Protein AF-A0A167FES6-F1 (afdb_monomer)

Solvent-accessible surface area (backbone atoms only — not comparable to full-atom values): 7964 Å² total; per-residue (Å²): 136,78,82,57,70,67,28,61,33,69,69,49,31,52,47,25,68,57,46,27,63,54,24,52,61,42,37,76,41,74,94,40,26,86,64,19,48,60,47,26,48,49,24,40,60,53,26,32,65,70,59,21,72,72,46,48,64,65,53,43,53,56,22,55,73,31,59,81,40,80,94,48,21,69,59,19,53,53,42,45,48,49,50,52,51,42,55,68,73,69,52,98,62,59,66,72,61,55,51,53,54,49,53,54,50,48,48,67,69,45,40,96,91,49,80,76,84,79,54,93,89,52,69,62,61,57,58,52,46,53,49,47,53,64,55,62,65,71,77,111

Mean predicted aligned error: 8.25 Å

InterPro domains:
  IPR025614 Cell morphogenesis protein N-terminal [PF14222] (2-140)
  IPR039867 Protein furry/Tao3/Mor2 [PTHR12295] (5-140)

pLDDT: mean 80.27, std 17.09, range [33.75, 98.06]

Radius of gyration: 15.45 Å; Cα contacts (8 Å, |Δi|>4): 101; chains: 1; bounding box: 39×33×42 Å

Organism: Calocera viscosa (strain TUFC12733) (NCBI:txid1330018)

Nearest PDB structures (foldseek):
  5lqw-assembly1_Q  TM=6.171E-01  e=9.948E+00  Saccharomyces cerevisiae
  2qna-assembly1_A  TM=5.130E-01  e=7.713E+00  Homo sapiens

Secondary structure (DSSP, 8-state):
--THHHHTSHHHHHHHHHHHHHHHHHTTSGGGHHHHHHHHHHHHHHS-HHHHHHHHHHHHHHHHHHTT-TTTHHHHHHHHHHHHHHHHHS--S-HHHHHHHHHHHHHHHS-TT------TTS-HHHHHHHHHHHHHTT--

Sequence (140 aa):
KTAGAEVNHPLWSKAMQSIYPRAFAMMAKPRYWQSAFPLTITSVCLAPTEYFLKHWMACFDLCTAKLKDKAVRVFALNGICRLLWTYIYRGNKPVSTTLRALESCIKSIIPPNRPIQLTPEEPLDLFVYILQLTCSRHFD

Structure (mmCIF, N/CA/C/O backbone):
data_AF-A0A167FES6-F1
#
_entry.id   AF-A0A167FES6-F1
#
loop_
_atom_site.group_PDB
_atom_site.id
_atom_site.type_symbol
_atom_site.label_atom_id
_atom_site.label_alt_id
_atom_site.label_comp_id
_atom_site.label_asym_id
_atom_site.label_entity_id
_atom_site.label_seq_id
_atom_site.pdbx_PDB_ins_code
_atom_site.Cartn_x
_atom_site.Cartn_y
_atom_site.Cartn_z
_atom_site.occupancy
_atom_site.B_iso_or_equiv
_atom_site.auth_seq_id
_atom_site.auth_comp_id
_atom_site.auth_asym_id
_atom_site.auth_atom_id
_atom_site.pdbx_PDB_model_num
ATOM 1 N N . LYS A 1 1 ? 21.735 -1.774 -6.594 1.00 33.75 1 LYS A N 1
ATOM 2 C CA . LYS A 1 1 ? 21.162 -2.656 -7.643 1.00 33.75 1 LYS A CA 1
ATOM 3 C C . LYS A 1 1 ? 19.647 -2.486 -7.623 1.00 33.75 1 LYS A C 1
ATOM 5 O O . LYS A 1 1 ? 19.024 -2.847 -6.635 1.00 33.75 1 LYS A O 1
ATOM 10 N N . THR A 1 2 ? 19.072 -1.818 -8.619 1.00 45.94 2 THR A N 1
ATOM 11 C CA . THR A 1 2 ? 17.627 -1.550 -8.710 1.00 45.94 2 THR A CA 1
ATOM 12 C C . THR A 1 2 ? 16.890 -2.825 -9.117 1.00 45.94 2 THR A C 1
ATOM 14 O O . THR A 1 2 ? 17.285 -3.486 -10.074 1.00 45.94 2 THR A O 1
ATOM 17 N N . ALA A 1 3 ? 15.817 -3.171 -8.403 1.00 50.34 3 ALA A N 1
ATOM 18 C CA . ALA A 1 3 ? 14.958 -4.336 -8.649 1.00 50.34 3 ALA A CA 1
ATOM 19 C C . ALA A 1 3 ? 14.098 -4.189 -9.927 1.00 50.34 3 ALA A C 1
ATOM 21 O O . ALA A 1 3 ? 12.891 -4.402 -9.895 1.00 50.34 3 ALA A O 1
ATOM 22 N N . GLY A 1 4 ? 14.688 -3.732 -11.036 1.00 56.09 4 GLY A N 1
ATOM 23 C CA . GLY A 1 4 ? 13.988 -3.453 -12.292 1.00 56.09 4 GLY A CA 1
ATOM 24 C C . GLY A 1 4 ? 13.878 -4.666 -13.216 1.00 56.09 4 GLY A C 1
ATOM 25 O O . GLY A 1 4 ? 12.856 -4.837 -13.867 1.00 56.09 4 GLY A O 1
ATOM 26 N N . ALA A 1 5 ? 14.898 -5.528 -13.275 1.00 60.56 5 ALA A N 1
ATOM 27 C CA . ALA A 1 5 ? 14.931 -6.626 -14.247 1.00 60.56 5 ALA A CA 1
ATOM 28 C C . ALA A 1 5 ? 13.897 -7.727 -13.942 1.00 60.56 5 ALA A C 1
ATOM 30 O O . ALA A 1 5 ? 13.176 -8.167 -14.832 1.00 60.56 5 ALA A O 1
ATOM 31 N N . GLU A 1 6 ? 13.778 -8.129 -12.676 1.00 61.44 6 GLU A N 1
ATOM 32 C CA . GLU A 1 6 ? 12.913 -9.244 -12.263 1.00 61.44 6 GLU A CA 1
ATOM 33 C C . GLU A 1 6 ? 11.423 -8.878 -12.314 1.00 61.44 6 GLU A C 1
ATOM 35 O O . GLU A 1 6 ? 10.605 -9.654 -12.806 1.00 61.44 6 GLU A O 1
ATOM 40 N N . VAL A 1 7 ? 11.062 -7.657 -11.894 1.00 64.12 7 VAL A N 1
ATOM 41 C CA . VAL A 1 7 ? 9.659 -7.201 -11.893 1.00 64.12 7 VAL A CA 1
ATOM 42 C C . VAL A 1 7 ? 9.108 -6.924 -13.293 1.00 64.12 7 VAL A C 1
ATOM 44 O O . VAL A 1 7 ? 7.892 -6.913 -13.486 1.00 64.12 7 VAL A O 1
ATOM 47 N N . ASN A 1 8 ? 9.994 -6.721 -14.270 1.00 74.31 8 ASN A N 1
ATOM 48 C CA . ASN A 1 8 ? 9.639 -6.502 -15.670 1.00 74.31 8 ASN A CA 1
ATOM 49 C C . ASN A 1 8 ? 9.627 -7.801 -16.490 1.00 74.31 8 ASN A C 1
ATOM 51 O O . ASN A 1 8 ? 9.259 -7.770 -17.665 1.00 74.31 8 ASN A O 1
ATOM 55 N N . HIS A 1 9 ? 9.972 -8.948 -15.893 1.00 85.00 9 HIS A N 1
ATOM 56 C CA . HIS A 1 9 ? 9.863 -10.232 -16.575 1.00 85.00 9 HIS A CA 1
ATOM 57 C C . HIS A 1 9 ? 8.393 -10.497 -16.974 1.00 85.00 9 HIS A C 1
ATOM 59 O O . HIS A 1 9 ? 7.509 -10.418 -16.112 1.00 85.00 9 HIS A O 1
ATOM 65 N N . PRO A 1 10 ? 8.081 -10.847 -18.240 1.00 86.06 10 PRO A N 1
ATOM 66 C CA . PRO A 1 10 ? 6.698 -10.935 -18.723 1.00 86.06 10 PRO A CA 1
ATOM 67 C C . PRO A 1 10 ? 5.792 -11.864 -17.902 1.00 86.06 10 PRO A C 1
ATOM 69 O O . PRO A 1 10 ? 4.639 -11.527 -17.626 1.00 86.06 10 PRO A O 1
ATOM 72 N N . LEU A 1 11 ? 6.317 -13.010 -17.450 1.00 89.50 11 LEU A N 1
ATOM 73 C CA . LEU A 1 11 ? 5.565 -13.940 -16.597 1.00 89.50 11 LEU A CA 1
ATOM 74 C C . LEU A 1 11 ? 5.266 -13.351 -15.215 1.00 89.50 11 LEU A C 1
ATOM 76 O O . LEU A 1 11 ? 4.164 -13.532 -14.701 1.00 89.50 11 LEU A O 1
ATOM 80 N N . TRP A 1 12 ? 6.216 -12.615 -14.634 1.00 90.62 12 TRP A N 1
ATOM 81 C CA . TRP A 1 12 ? 6.036 -11.967 -13.338 1.00 90.62 12 TRP A CA 1
ATOM 82 C C . TRP A 1 12 ? 5.007 -10.843 -13.426 1.00 90.62 12 TRP A C 1
ATOM 84 O O . TRP A 1 12 ? 4.073 -10.779 -12.627 1.00 90.62 12 TRP A O 1
ATOM 94 N N . SER A 1 13 ? 5.135 -10.008 -14.458 1.00 90.12 13 SER A N 1
ATOM 95 C CA . SER A 1 13 ? 4.180 -8.950 -14.775 1.00 90.12 13 SER A CA 1
ATOM 96 C C . SER A 1 13 ? 2.762 -9.513 -14.890 1.00 90.12 13 SER A C 1
ATOM 98 O O . SER A 1 13 ? 1.859 -9.079 -14.172 1.00 90.12 13 SER A O 1
ATOM 100 N N . LYS A 1 14 ? 2.579 -10.564 -15.700 1.00 93.19 14 LYS A N 1
ATOM 101 C CA . LYS A 1 14 ? 1.284 -11.236 -15.858 1.00 93.19 14 LYS A CA 1
ATOM 1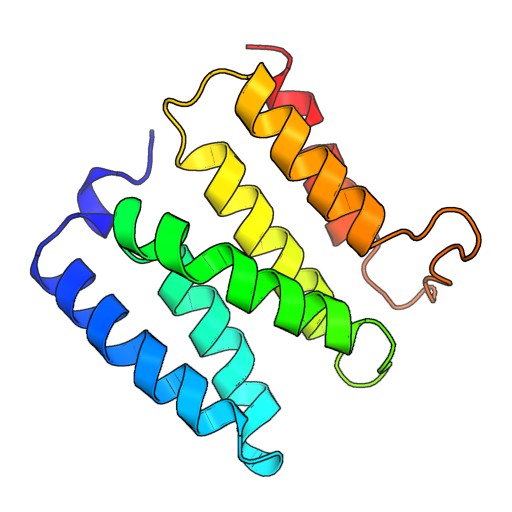02 C C . LYS A 1 14 ? 0.766 -11.814 -14.539 1.00 93.19 14 LYS A C 1
ATOM 104 O O . LYS A 1 14 ? -0.427 -11.693 -14.256 1.00 93.19 14 LYS A O 1
ATOM 109 N N . ALA A 1 15 ? 1.638 -12.416 -13.728 1.00 94.94 15 ALA A N 1
ATOM 110 C CA . ALA A 1 15 ? 1.265 -12.964 -12.429 1.00 94.94 15 ALA A CA 1
ATOM 111 C C . ALA A 1 15 ? 0.740 -11.869 -11.488 1.00 94.94 15 ALA A C 1
ATOM 113 O O . ALA A 1 15 ? -0.379 -11.985 -10.988 1.00 94.94 15 ALA A O 1
ATOM 114 N N . MET A 1 16 ? 1.483 -10.773 -11.304 1.00 95.75 16 MET A N 1
ATOM 115 C CA . MET A 1 16 ? 1.073 -9.679 -10.414 1.00 95.75 16 MET A CA 1
ATOM 116 C C . MET A 1 16 ? -0.219 -9.006 -10.885 1.00 95.75 16 MET A C 1
ATOM 118 O O . MET A 1 16 ? -1.127 -8.791 -10.079 1.00 95.75 16 MET A O 1
ATOM 122 N N . GLN A 1 17 ? -0.350 -8.762 -12.193 1.00 94.62 17 GLN A N 1
ATOM 123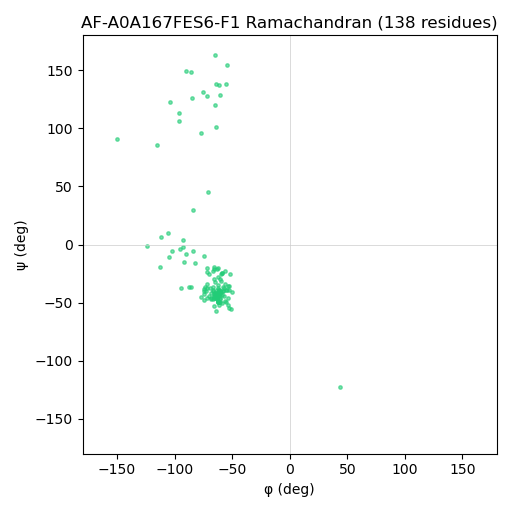 C CA . GLN A 1 17 ? -1.560 -8.180 -12.787 1.00 94.62 17 GLN A CA 1
ATOM 124 C C . GLN A 1 17 ? -2.784 -9.105 -12.692 1.00 94.62 17 GLN A C 1
ATOM 126 O O . GLN A 1 17 ? -3.916 -8.627 -12.712 1.00 94.62 17 GLN A O 1
ATOM 131 N N . SER A 1 18 ? -2.576 -10.418 -12.550 1.00 96.38 18 SER A N 1
ATOM 132 C CA . SER A 1 18 ? -3.655 -11.391 -12.331 1.00 96.38 18 SER A CA 1
ATOM 133 C C . SER A 1 18 ? -4.026 -11.535 -10.851 1.00 96.38 18 SER A C 1
ATOM 135 O O . SER A 1 18 ? -5.198 -11.730 -10.523 1.00 96.38 18 SER A O 1
ATOM 137 N N . ILE A 1 19 ? -3.040 -11.454 -9.951 1.00 97.56 19 ILE A N 1
ATOM 138 C CA . ILE A 1 19 ? -3.224 -11.621 -8.501 1.00 97.56 19 ILE A CA 1
ATOM 139 C C . ILE A 1 19 ? -3.900 -10.392 -7.890 1.00 97.56 19 ILE A C 1
ATOM 141 O O . ILE A 1 19 ? -4.876 -10.549 -7.154 1.00 97.56 19 ILE A O 1
ATOM 145 N N . TYR A 1 20 ? -3.423 -9.186 -8.215 1.00 97.62 20 TYR A N 1
ATOM 146 C CA . TYR A 1 20 ? -3.910 -7.935 -7.628 1.00 97.62 20 TYR A CA 1
ATOM 147 C C . TYR A 1 20 ? -5.441 -7.774 -7.672 1.00 97.62 20 TYR A C 1
ATOM 149 O O . TYR A 1 20 ? -6.036 -7.628 -6.603 1.00 97.62 20 TYR A O 1
ATOM 157 N N . PRO A 1 21 ? -6.126 -7.854 -8.832 1.00 97.12 21 PRO A N 1
ATOM 158 C CA . PRO A 1 21 ? -7.569 -7.609 -8.884 1.00 97.12 21 PRO A CA 1
ATOM 159 C C . PRO A 1 21 ? -8.376 -8.657 -8.105 1.00 97.12 21 PRO A C 1
ATOM 161 O O . PRO A 1 21 ? -9.407 -8.335 -7.516 1.00 97.12 21 PRO A O 1
ATOM 164 N N . ARG A 1 22 ? -7.897 -9.908 -8.047 1.00 97.75 22 ARG A N 1
ATOM 165 C CA . ARG A 1 22 ? -8.547 -10.986 -7.284 1.00 97.75 22 ARG A CA 1
ATOM 166 C C . ARG A 1 22 ? -8.384 -10.780 -5.782 1.00 97.75 22 ARG A C 1
ATOM 168 O O . ARG A 1 22 ? -9.361 -10.895 -5.045 1.00 97.75 22 ARG A O 1
ATOM 175 N N . ALA A 1 23 ? -7.171 -10.447 -5.339 1.00 97.50 23 ALA A N 1
ATOM 176 C CA . ALA A 1 23 ? -6.897 -10.114 -3.945 1.00 97.50 23 ALA A CA 1
ATOM 177 C C . ALA A 1 23 ? -7.713 -8.889 -3.507 1.00 97.50 23 ALA A C 1
ATOM 179 O O . ALA A 1 23 ? -8.343 -8.915 -2.450 1.00 97.50 23 ALA A O 1
ATOM 180 N N . PHE A 1 24 ? -7.796 -7.875 -4.373 1.00 96.81 24 PHE A N 1
ATOM 181 C CA . PHE A 1 24 ? -8.570 -6.667 -4.127 1.00 96.81 24 PHE A CA 1
ATOM 182 C C . PHE A 1 24 ? -10.060 -6.962 -3.939 1.00 96.81 24 PHE A C 1
ATOM 184 O O . PHE A 1 24 ? -10.651 -6.557 -2.939 1.00 96.81 24 PHE A O 1
ATOM 191 N N . ALA A 1 25 ? -10.661 -7.739 -4.843 1.00 96.50 25 ALA A N 1
ATOM 192 C CA . ALA A 1 25 ? -12.056 -8.156 -4.718 1.00 96.50 25 ALA A CA 1
ATOM 193 C C . ALA A 1 25 ? -12.303 -9.016 -3.463 1.00 96.50 25 ALA A C 1
ATOM 195 O O . ALA A 1 25 ? -13.349 -8.909 -2.822 1.00 96.50 25 ALA A O 1
ATOM 196 N N . MET A 1 26 ? -11.336 -9.852 -3.075 1.00 97.31 26 MET A N 1
ATOM 197 C CA . MET A 1 26 ? -11.450 -10.719 -1.900 1.00 97.31 26 MET A CA 1
ATOM 198 C C . MET A 1 26 ? -11.523 -9.928 -0.584 1.00 97.31 26 MET A C 1
ATOM 200 O O . MET A 1 26 ? -12.203 -10.373 0.344 1.00 97.31 26 MET A O 1
ATOM 204 N N . MET A 1 27 ? -10.912 -8.737 -0.518 1.00 94.69 27 MET A N 1
ATOM 205 C CA . MET A 1 27 ? -10.990 -7.852 0.654 1.00 94.69 27 MET A CA 1
ATOM 206 C C . MET A 1 27 ? -12.413 -7.379 0.977 1.00 94.69 27 MET A C 1
ATOM 208 O O . MET A 1 27 ? -12.669 -6.997 2.118 1.00 94.69 27 MET A O 1
ATOM 212 N N . ALA A 1 28 ? -13.345 -7.425 0.018 1.00 93.81 28 ALA A N 1
ATOM 213 C CA . ALA A 1 28 ? -14.742 -7.055 0.254 1.00 93.81 28 ALA A CA 1
ATOM 214 C C . ALA A 1 28 ? -15.437 -7.976 1.275 1.00 93.81 28 ALA A C 1
ATOM 216 O O . ALA A 1 28 ? -16.441 -7.595 1.871 1.00 93.81 28 ALA A O 1
ATOM 217 N N . LYS A 1 29 ? -14.911 -9.189 1.494 1.00 95.81 29 LYS A N 1
ATOM 218 C CA . LYS A 1 29 ? -15.424 -10.140 2.487 1.00 95.81 29 LYS A CA 1
ATOM 219 C C . LYS A 1 29 ? -14.604 -10.010 3.780 1.00 95.81 29 LYS A C 1
ATOM 221 O O . LYS A 1 29 ? -13.446 -10.430 3.777 1.00 95.81 29 LYS A O 1
ATOM 226 N N . PRO A 1 30 ? -15.184 -9.537 4.904 1.00 92.56 30 PRO A N 1
ATOM 227 C CA . PRO A 1 30 ? -14.440 -9.290 6.146 1.00 92.56 30 PRO A CA 1
ATOM 228 C C . PRO A 1 30 ? -13.620 -10.489 6.635 1.00 92.56 30 PRO A C 1
ATOM 230 O O . PRO A 1 30 ? -12.465 -10.332 7.016 1.00 92.56 30 PRO A O 1
ATOM 233 N N . ARG A 1 31 ? -14.170 -11.707 6.516 1.00 95.12 31 ARG A N 1
ATOM 234 C CA . ARG A 1 31 ? -13.484 -12.955 6.896 1.00 95.12 31 ARG A CA 1
ATOM 235 C C . ARG A 1 31 ? -12.1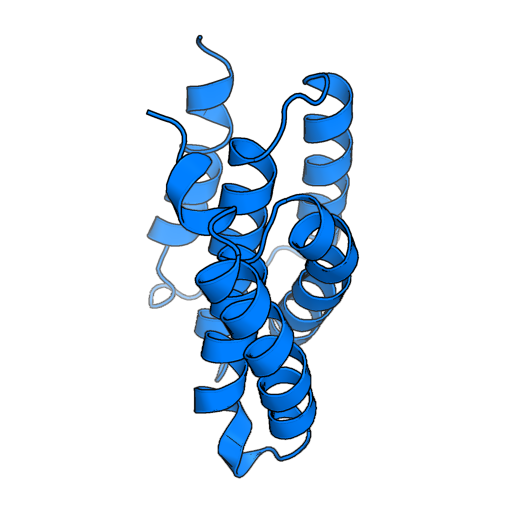69 -13.219 6.157 1.00 95.12 31 ARG A C 1
ATOM 237 O O . ARG A 1 31 ? -11.341 -13.961 6.661 1.00 95.12 31 ARG A O 1
ATOM 244 N N . TYR A 1 32 ? -11.989 -12.655 4.962 1.00 95.62 32 TYR A N 1
ATOM 245 C CA . TYR A 1 32 ? -10.768 -12.829 4.172 1.00 95.62 32 TYR A CA 1
ATOM 246 C C . TYR A 1 32 ? -9.844 -11.621 4.245 1.00 95.62 32 TYR A C 1
ATOM 248 O O . TYR A 1 32 ? -8.742 -11.677 3.707 1.00 95.62 32 TYR A O 1
ATOM 256 N N . TRP A 1 33 ? -10.265 -10.533 4.895 1.00 94.75 33 TRP A N 1
ATOM 257 C CA . TRP A 1 33 ? -9.553 -9.262 4.852 1.00 94.75 33 TRP A CA 1
ATOM 258 C C . TRP A 1 33 ? -8.102 -9.395 5.327 1.00 94.75 33 TRP A C 1
ATOM 260 O O . TRP A 1 33 ? -7.196 -8.933 4.639 1.00 94.75 33 TRP A O 1
ATOM 270 N N . GLN A 1 34 ? -7.867 -10.109 6.433 1.00 92.31 34 GLN A N 1
ATOM 271 C CA . GLN A 1 34 ? -6.527 -10.284 7.010 1.00 92.31 34 GLN A CA 1
ATOM 272 C C . GLN A 1 34 ? -5.541 -11.004 6.077 1.00 92.31 34 GLN A C 1
ATOM 274 O O . GLN A 1 34 ? -4.345 -10.742 6.145 1.00 92.31 34 GLN A O 1
ATOM 279 N N . SER A 1 35 ? -6.017 -11.866 5.175 1.00 94.25 35 SER A N 1
ATOM 280 C CA . SER A 1 35 ? -5.170 -12.542 4.179 1.00 94.25 35 SER A CA 1
ATOM 281 C C . SER A 1 35 ? -5.134 -11.790 2.844 1.00 94.25 35 SER A C 1
ATOM 283 O O . SER A 1 35 ? -4.095 -11.707 2.190 1.00 94.25 35 SER A O 1
ATOM 285 N N . ALA A 1 36 ? -6.265 -11.215 2.434 1.00 96.62 36 ALA A N 1
ATOM 286 C CA . ALA A 1 36 ? -6.426 -10.515 1.163 1.00 96.62 36 ALA A CA 1
ATOM 287 C C . ALA A 1 36 ? -5.690 -9.170 1.132 1.00 96.62 36 ALA A C 1
ATOM 289 O O . ALA A 1 36 ? -5.130 -8.792 0.100 1.00 96.62 36 ALA A O 1
ATOM 290 N N . PHE A 1 37 ? -5.674 -8.450 2.254 1.00 96.25 37 PHE A N 1
ATOM 291 C CA . PHE A 1 37 ? -5.060 -7.132 2.338 1.00 96.25 37 PHE A CA 1
ATOM 292 C C . PHE A 1 37 ? -3.534 -7.184 2.146 1.00 96.25 37 PHE A C 1
ATOM 294 O O . PHE A 1 37 ? -3.047 -6.534 1.215 1.00 96.25 37 PHE A O 1
ATOM 301 N N . PRO A 1 38 ? -2.762 -8.007 2.888 1.00 95.06 38 PRO A N 1
ATOM 302 C CA . PRO A 1 38 ? -1.324 -8.145 2.650 1.00 95.06 38 PRO A CA 1
ATOM 303 C C . PRO A 1 38 ? -0.989 -8.583 1.222 1.00 95.06 38 PRO A C 1
ATOM 305 O O . PRO A 1 38 ? -0.029 -8.077 0.638 1.00 95.06 38 PRO A O 1
ATOM 308 N N . LEU A 1 39 ? -1.796 -9.473 0.634 1.00 96.94 39 LEU A N 1
ATOM 309 C CA . LEU A 1 39 ? -1.613 -9.932 -0.742 1.00 96.94 39 LEU A CA 1
ATOM 310 C C . LEU A 1 39 ? -1.860 -8.808 -1.756 1.00 96.94 39 LEU A C 1
ATOM 312 O O . LEU A 1 39 ? -1.104 -8.666 -2.717 1.00 96.94 39 LEU A O 1
ATOM 316 N N . THR A 1 40 ? -2.877 -7.974 -1.531 1.00 98.06 40 THR A N 1
ATOM 317 C CA . THR A 1 40 ? -3.169 -6.807 -2.378 1.00 98.06 40 THR A CA 1
ATOM 318 C C . THR A 1 40 ? -2.009 -5.814 -2.356 1.00 98.06 40 THR A C 1
ATOM 320 O O . THR A 1 40 ? -1.523 -5.411 -3.412 1.00 98.06 40 THR A O 1
ATOM 323 N N . ILE A 1 41 ? -1.520 -5.458 -1.163 1.00 97.44 41 ILE A N 1
ATOM 324 C CA . ILE A 1 41 ? -0.376 -4.548 -1.016 1.00 97.44 41 ILE A CA 1
ATOM 325 C C . ILE A 1 41 ? 0.873 -5.140 -1.672 1.00 97.44 41 ILE A C 1
ATOM 327 O O . ILE A 1 41 ? 1.540 -4.478 -2.462 1.00 97.44 41 ILE A O 1
ATOM 331 N N . THR A 1 42 ? 1.188 -6.398 -1.373 1.00 95.56 42 THR A N 1
ATOM 332 C CA . THR A 1 42 ? 2.399 -7.049 -1.887 1.00 95.56 42 THR A CA 1
ATOM 333 C C . THR A 1 42 ? 2.365 -7.160 -3.408 1.00 95.56 42 THR A C 1
ATOM 335 O O . THR A 1 42 ? 3.339 -6.809 -4.067 1.00 95.56 42 THR A O 1
ATOM 338 N N . SER A 1 43 ? 1.232 -7.570 -3.983 1.00 96.62 43 SER A N 1
ATOM 339 C CA . SER A 1 43 ? 1.094 -7.710 -5.438 1.00 96.62 43 SER A CA 1
ATOM 340 C C . SER A 1 43 ? 1.248 -6.380 -6.176 1.00 96.62 43 SER A C 1
ATOM 342 O O . SER A 1 43 ? 1.968 -6.334 -7.172 1.00 96.62 43 SER A O 1
ATOM 344 N N . VAL A 1 44 ? 0.669 -5.277 -5.677 1.00 96.38 44 VAL A N 1
ATOM 345 C CA . VAL A 1 44 ? 0.872 -3.961 -6.310 1.00 96.38 44 VAL A CA 1
ATOM 346 C C . VAL A 1 44 ? 2.316 -3.480 -6.145 1.00 96.38 44 VAL A C 1
ATOM 348 O O . VAL A 1 44 ? 2.919 -3.011 -7.111 1.00 96.38 44 VAL A O 1
ATOM 351 N N . CYS A 1 45 ? 2.911 -3.664 -4.961 1.00 93.88 45 CYS A N 1
ATOM 352 C CA . CYS A 1 45 ? 4.296 -3.282 -4.679 1.00 93.88 45 CYS A CA 1
ATOM 353 C C . CYS A 1 45 ? 5.327 -4.084 -5.477 1.00 93.88 45 CYS A C 1
ATOM 355 O O . CYS A 1 45 ? 6.461 -3.627 -5.580 1.00 93.88 45 CYS A O 1
ATOM 357 N N . LEU A 1 46 ? 4.957 -5.250 -6.013 1.00 93.31 46 LEU A N 1
ATOM 358 C CA . LEU A 1 46 ? 5.811 -6.120 -6.821 1.00 93.31 46 LEU A CA 1
ATOM 359 C C . LEU A 1 46 ? 5.486 -6.081 -8.322 1.00 93.31 46 LEU A C 1
ATOM 361 O O . LEU A 1 46 ? 6.290 -6.555 -9.122 1.00 93.31 46 LEU A O 1
ATOM 365 N N . ALA A 1 47 ? 4.369 -5.472 -8.727 1.00 93.81 47 ALA A N 1
ATOM 366 C CA . ALA A 1 47 ? 3.999 -5.287 -10.132 1.00 93.81 47 ALA A CA 1
ATOM 367 C C . ALA A 1 47 ? 4.984 -4.361 -10.882 1.00 93.81 47 ALA A C 1
ATOM 369 O O . ALA A 1 47 ? 5.712 -3.615 -10.224 1.00 93.81 47 ALA A O 1
ATOM 370 N N . PRO A 1 48 ? 4.998 -4.344 -12.228 1.00 92.19 48 PRO A N 1
ATOM 371 C CA . PRO A 1 48 ? 5.785 -3.379 -12.999 1.00 92.19 48 PRO A CA 1
ATOM 372 C C . PRO A 1 48 ? 5.487 -1.926 -12.612 1.00 92.19 48 PRO A C 1
ATOM 374 O O . PRO A 1 48 ? 4.386 -1.608 -12.152 1.00 92.19 48 PRO A O 1
ATOM 377 N N . THR A 1 49 ? 6.452 -1.031 -12.835 1.00 90.88 49 THR A N 1
ATOM 378 C CA . THR A 1 49 ? 6.387 0.368 -12.378 1.00 90.88 49 THR A CA 1
ATOM 379 C C . THR A 1 49 ? 5.116 1.089 -12.821 1.00 90.88 49 THR A C 1
ATOM 381 O O . THR A 1 49 ? 4.468 1.724 -11.995 1.00 90.88 49 THR A O 1
ATOM 384 N N . GLU A 1 50 ? 4.714 0.961 -14.086 1.00 90.81 50 GLU A N 1
ATOM 385 C CA . GLU A 1 50 ? 3.506 1.617 -14.607 1.00 90.81 50 GLU A CA 1
ATOM 386 C C . GLU A 1 50 ? 2.234 1.127 -13.908 1.00 90.81 50 GLU A C 1
ATOM 388 O O . GLU A 1 50 ? 1.379 1.924 -13.519 1.00 90.81 50 GLU A O 1
ATOM 393 N N . TYR A 1 51 ? 2.141 -0.184 -13.675 1.00 94.06 51 TYR A N 1
ATOM 394 C CA . TYR A 1 51 ? 1.007 -0.787 -12.983 1.00 94.06 51 TYR A CA 1
ATOM 395 C C . TYR A 1 51 ? 0.945 -0.330 -11.525 1.00 94.06 51 TYR A C 1
ATOM 397 O O . TYR A 1 51 ? -0.109 0.068 -11.031 1.00 94.06 51 TYR A O 1
ATOM 405 N N . PHE A 1 52 ? 2.088 -0.314 -10.840 1.00 94.75 52 PHE A N 1
ATOM 406 C CA . PHE A 1 52 ? 2.172 0.227 -9.490 1.00 94.75 52 PHE A CA 1
ATOM 407 C C . PHE A 1 52 ? 1.737 1.696 -9.445 1.00 9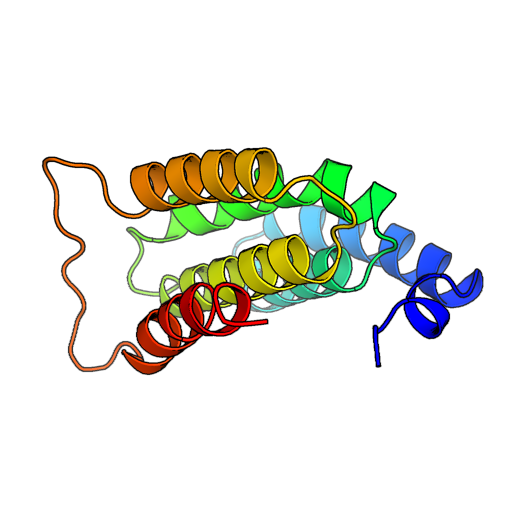4.75 52 PHE A C 1
ATOM 409 O O . PHE A 1 52 ? 0.863 2.042 -8.655 1.00 94.75 52 PHE A O 1
ATOM 416 N N . LEU A 1 53 ? 2.274 2.550 -10.324 1.00 92.81 53 LEU A N 1
ATOM 417 C CA . LEU A 1 53 ? 1.945 3.979 -10.358 1.00 92.81 53 LEU A CA 1
ATOM 418 C C . LEU A 1 53 ? 0.456 4.243 -10.620 1.00 92.81 53 LEU A C 1
ATOM 420 O O . LEU A 1 53 ? -0.074 5.232 -10.116 1.00 92.81 53 LEU A O 1
ATOM 424 N N . LYS A 1 54 ? -0.222 3.348 -11.342 1.00 95.00 54 LYS A N 1
ATOM 425 C CA . LYS A 1 54 ? -1.669 3.413 -11.573 1.00 95.00 54 LYS A CA 1
ATOM 426 C C . LYS A 1 54 ? -2.502 3.071 -10.332 1.00 95.00 54 LYS A C 1
ATOM 428 O O . LYS A 1 54 ? -3.579 3.631 -10.158 1.00 95.00 54 LYS A O 1
ATOM 433 N N . HIS A 1 55 ? -2.035 2.152 -9.486 1.00 96.69 55 HIS A N 1
ATOM 434 C CA . HIS A 1 55 ? -2.858 1.539 -8.434 1.00 96.69 55 HIS A CA 1
ATOM 435 C C . HIS A 1 55 ? -2.450 1.902 -6.997 1.00 96.69 55 HIS A C 1
ATOM 437 O O . HIS A 1 55 ? -3.261 1.758 -6.081 1.00 96.69 55 HIS A O 1
ATOM 443 N N . TRP A 1 56 ? -1.223 2.377 -6.770 1.00 95.12 56 TRP A N 1
ATOM 444 C CA . TRP A 1 56 ? -0.678 2.549 -5.420 1.00 95.12 56 TRP A CA 1
ATOM 445 C C . TRP A 1 56 ? -1.453 3.558 -4.563 1.00 95.12 56 TRP A C 1
ATOM 447 O O . TRP A 1 56 ? -1.642 3.292 -3.381 1.00 95.12 56 TRP A O 1
ATOM 457 N N . MET A 1 57 ? -1.948 4.659 -5.144 1.00 94.81 57 MET A N 1
ATOM 458 C CA . MET A 1 57 ? -2.730 5.665 -4.409 1.00 94.81 57 MET A CA 1
ATOM 459 C C . MET A 1 57 ? -4.048 5.095 -3.885 1.00 94.81 57 MET A C 1
ATOM 461 O O . MET A 1 57 ? -4.374 5.289 -2.722 1.00 94.81 57 MET A O 1
ATOM 465 N N . ALA A 1 58 ? -4.757 4.300 -4.691 1.00 95.94 58 ALA A N 1
ATOM 466 C CA . ALA A 1 58 ? -5.978 3.641 -4.233 1.00 95.94 58 ALA A CA 1
ATOM 467 C C . ALA A 1 58 ? -5.695 2.683 -3.060 1.00 95.94 58 ALA A C 1
ATOM 469 O O . ALA A 1 58 ? -6.456 2.623 -2.097 1.00 95.94 58 ALA A O 1
ATOM 470 N N . CYS A 1 59 ? -4.572 1.958 -3.103 1.00 97.00 59 CYS A N 1
ATOM 471 C CA . CYS A 1 59 ? -4.132 1.133 -1.976 1.00 97.00 59 CYS A CA 1
ATOM 472 C C . CYS A 1 59 ? -3.727 1.974 -0.757 1.00 97.00 59 CYS A C 1
ATOM 474 O O . CYS A 1 59 ? -3.995 1.572 0.372 1.00 97.00 59 CYS A O 1
ATOM 476 N N . PHE A 1 60 ? -3.102 3.130 -0.971 1.00 95.62 60 PHE A N 1
ATOM 477 C CA . PHE A 1 60 ? -2.726 4.053 0.094 1.00 95.62 60 PHE A CA 1
ATOM 478 C C . PHE A 1 60 ? -3.961 4.584 0.829 1.00 95.62 60 PHE A C 1
ATOM 480 O O . PHE A 1 60 ? -4.012 4.527 2.058 1.00 95.62 60 PHE A O 1
ATOM 487 N N . ASP A 1 61 ? -4.991 5.003 0.095 1.00 94.94 61 ASP A N 1
ATOM 488 C CA . ASP A 1 61 ? -6.250 5.481 0.671 1.00 94.94 61 ASP A CA 1
ATOM 489 C C . ASP A 1 61 ? -6.947 4.389 1.497 1.00 94.94 61 ASP A C 1
ATOM 491 O O . ASP A 1 61 ? -7.450 4.655 2.594 1.00 94.94 61 ASP A O 1
ATOM 495 N N . LEU A 1 62 ? -6.903 3.133 1.031 1.00 94.62 62 LEU A N 1
ATOM 496 C CA . LEU A 1 62 ? -7.394 1.981 1.794 1.00 94.62 62 LEU A CA 1
ATOM 497 C C . LEU A 1 62 ? -6.641 1.787 3.113 1.00 94.62 62 LEU A C 1
ATOM 499 O O . LEU A 1 62 ? -7.273 1.511 4.134 1.00 94.62 62 LEU A O 1
ATOM 503 N N . CYS A 1 63 ? -5.313 1.928 3.115 1.00 93.62 63 CYS A N 1
ATOM 504 C CA . CYS A 1 63 ? -4.529 1.866 4.346 1.00 93.62 63 CYS A CA 1
ATOM 505 C C . CYS A 1 63 ? -4.926 2.999 5.301 1.00 93.62 63 CYS A C 1
ATOM 507 O O . CYS A 1 63 ? -5.223 2.747 6.468 1.00 93.62 63 CYS A O 1
ATOM 509 N N . THR A 1 64 ? -4.994 4.236 4.806 1.00 91.56 64 THR A N 1
ATOM 510 C CA . THR A 1 64 ? -5.317 5.417 5.619 1.00 91.56 64 THR A CA 1
ATOM 511 C C . THR A 1 64 ? -6.693 5.298 6.274 1.00 91.56 64 THR A C 1
ATOM 513 O O . THR A 1 64 ? -6.840 5.571 7.468 1.00 91.56 64 THR A O 1
ATOM 516 N N . ALA A 1 65 ? -7.692 4.787 5.549 1.00 92.00 65 ALA A N 1
ATOM 517 C CA . ALA A 1 65 ? -9.027 4.532 6.093 1.00 92.00 65 ALA A CA 1
ATOM 518 C C . ALA A 1 65 ? -9.025 3.547 7.282 1.00 92.00 65 ALA A C 1
ATOM 520 O O . ALA A 1 65 ? -9.922 3.589 8.127 1.00 92.00 65 ALA A O 1
ATOM 521 N N . LYS A 1 66 ? -8.016 2.673 7.371 1.00 90.94 66 LYS A N 1
ATOM 522 C CA . LYS A 1 66 ? -7.873 1.642 8.408 1.00 90.94 66 LYS A CA 1
ATOM 523 C C . LYS A 1 66 ? -6.996 2.055 9.587 1.00 90.94 66 LYS A C 1
ATOM 525 O O . LYS A 1 66 ? -6.952 1.333 10.577 1.00 90.94 66 LYS A O 1
ATOM 530 N N . LEU A 1 67 ? -6.384 3.240 9.554 1.00 86.56 67 LEU A N 1
ATOM 531 C CA . LEU A 1 67 ? -5.567 3.746 10.664 1.00 86.56 67 LEU A CA 1
ATOM 532 C C . LEU A 1 67 ? -6.367 4.022 11.945 1.00 86.56 67 LEU A C 1
ATOM 534 O O . LEU A 1 67 ? -5.791 4.068 13.025 1.00 86.56 67 LEU A O 1
ATOM 538 N N . LYS A 1 68 ? -7.689 4.201 11.858 1.00 84.12 68 LYS A N 1
ATOM 539 C CA . LYS A 1 68 ? -8.544 4.413 13.041 1.00 84.12 68 LYS A CA 1
ATOM 540 C C . LYS A 1 68 ? -8.939 3.110 13.740 1.00 84.12 68 LYS A C 1
ATOM 542 O O . LYS A 1 68 ? -9.403 3.150 14.876 1.00 84.12 68 LYS A O 1
ATOM 547 N N . ASP A 1 69 ? -8.781 1.972 13.069 1.00 88.06 69 ASP A N 1
ATOM 548 C CA . ASP A 1 69 ? -9.188 0.667 13.575 1.00 88.06 69 ASP A CA 1
ATOM 549 C C . ASP A 1 69 ? -7.992 -0.042 14.215 1.00 88.06 69 ASP A C 1
ATOM 551 O O . ASP A 1 69 ? -7.097 -0.537 13.528 1.00 88.06 69 ASP A O 1
ATOM 555 N N . LYS A 1 70 ? -7.985 -0.104 15.551 1.00 84.88 70 LYS A N 1
ATOM 556 C CA . LYS A 1 70 ? -6.873 -0.679 16.318 1.00 84.88 70 LYS A CA 1
ATOM 557 C C . LYS A 1 70 ? -6.560 -2.123 15.919 1.00 84.88 70 LYS A C 1
ATOM 559 O O . LYS A 1 70 ? -5.388 -2.485 15.921 1.00 84.88 70 LYS A O 1
ATOM 564 N N . ALA A 1 71 ? -7.564 -2.916 15.541 1.00 87.69 71 ALA A N 1
ATOM 565 C CA . ALA A 1 71 ? -7.383 -4.335 15.233 1.00 87.69 71 ALA A CA 1
ATOM 566 C C . ALA A 1 71 ? -6.597 -4.568 13.934 1.00 87.69 71 ALA A C 1
ATOM 568 O O . ALA A 1 71 ? -5.962 -5.609 13.768 1.00 87.69 71 ALA A O 1
ATOM 569 N N . VAL A 1 72 ? -6.630 -3.609 13.003 1.00 88.88 72 VAL A N 1
ATOM 570 C CA . VAL A 1 72 ? -5.998 -3.742 11.680 1.00 88.88 72 VAL A CA 1
ATOM 571 C C . VAL A 1 72 ? -4.993 -2.639 11.353 1.00 88.88 72 VAL A C 1
ATOM 573 O O . VAL A 1 72 ? -4.339 -2.682 10.308 1.00 88.88 72 VAL A O 1
ATOM 576 N N . ARG A 1 73 ? -4.814 -1.671 12.253 1.00 86.31 73 ARG A N 1
ATOM 577 C CA . ARG A 1 73 ? -3.887 -0.542 12.106 1.00 86.31 73 ARG A CA 1
ATOM 578 C C . ARG A 1 73 ? -2.451 -0.978 11.811 1.00 86.31 73 ARG A C 1
ATOM 580 O O . ARG A 1 73 ? -1.817 -0.382 10.946 1.00 86.31 73 ARG A O 1
ATOM 587 N N . VAL A 1 74 ? -1.960 -2.057 12.426 1.00 84.50 74 VAL A N 1
ATOM 588 C CA . VAL A 1 74 ? -0.613 -2.596 12.142 1.00 84.50 74 VAL A CA 1
ATOM 589 C C . VAL A 1 74 ? -0.471 -3.039 10.681 1.00 84.50 74 VAL A C 1
ATOM 591 O O . VAL A 1 74 ? 0.557 -2.771 10.054 1.00 84.50 74 VAL A O 1
ATOM 594 N N . PHE A 1 75 ? -1.505 -3.663 10.102 1.00 88.44 75 PHE A N 1
ATOM 595 C CA . PHE A 1 75 ? -1.517 -4.028 8.683 1.00 88.44 75 PHE A CA 1
ATOM 596 C C . PHE A 1 75 ? -1.509 -2.780 7.796 1.00 88.44 75 PHE A C 1
ATOM 598 O O . PHE A 1 75 ? -0.736 -2.716 6.841 1.00 88.44 75 PHE A O 1
ATOM 605 N N . ALA A 1 76 ? -2.319 -1.775 8.135 1.00 90.50 76 ALA A N 1
ATOM 606 C CA . ALA A 1 76 ? -2.390 -0.513 7.403 1.00 90.50 76 ALA A CA 1
ATOM 607 C C . ALA A 1 76 ? -1.052 0.244 7.392 1.00 90.50 76 ALA A C 1
ATOM 609 O O . ALA A 1 76 ? -0.592 0.656 6.327 1.00 90.50 76 ALA A O 1
ATOM 610 N N . LEU A 1 77 ? -0.393 0.364 8.549 1.00 86.56 77 LEU A N 1
ATOM 611 C CA . LEU A 1 77 ? 0.928 0.990 8.675 1.00 86.56 77 LEU A CA 1
ATOM 612 C C . LEU A 1 77 ? 1.980 0.248 7.844 1.00 86.56 77 LEU A C 1
ATOM 614 O O . LEU A 1 77 ? 2.707 0.864 7.067 1.00 86.56 77 LEU A O 1
ATOM 618 N N . ASN A 1 78 ? 2.002 -1.082 7.928 1.00 86.69 78 ASN A N 1
ATOM 619 C CA . ASN A 1 78 ? 2.853 -1.921 7.084 1.00 86.69 78 ASN A CA 1
ATOM 620 C C . ASN A 1 78 ? 2.591 -1.702 5.584 1.00 86.69 78 ASN A C 1
ATOM 622 O O . ASN A 1 78 ? 3.526 -1.682 4.781 1.00 86.69 78 ASN A O 1
ATOM 626 N N . GLY A 1 79 ? 1.322 -1.553 5.201 1.00 92.31 79 GLY A N 1
ATOM 627 C CA . GLY A 1 79 ? 0.919 -1.263 3.830 1.00 92.31 79 GLY A CA 1
ATOM 628 C C . GLY A 1 79 ? 1.464 0.071 3.337 1.00 92.31 79 GLY A C 1
ATOM 629 O O . GLY A 1 79 ? 2.113 0.119 2.293 1.00 92.31 79 GLY A O 1
ATOM 630 N N . ILE A 1 80 ? 1.276 1.126 4.128 1.00 91.19 80 ILE A N 1
ATOM 631 C CA . ILE A 1 80 ? 1.809 2.469 3.863 1.00 91.19 80 ILE A CA 1
ATOM 632 C C . ILE A 1 80 ? 3.327 2.425 3.682 1.00 91.19 80 ILE A C 1
ATOM 634 O O . ILE A 1 80 ? 3.825 2.916 2.672 1.00 91.19 80 ILE A O 1
ATOM 638 N N . CYS A 1 81 ? 4.057 1.780 4.597 1.00 86.38 81 CYS A N 1
ATOM 639 C CA . CYS A 1 81 ? 5.517 1.684 4.522 1.00 86.38 81 CYS A CA 1
ATOM 640 C C . CYS A 1 81 ? 5.985 1.063 3.203 1.00 86.38 81 CYS A C 1
ATOM 642 O O . CYS A 1 81 ? 6.843 1.621 2.520 1.00 86.38 81 CYS A O 1
ATOM 644 N N . ARG A 1 82 ? 5.390 -0.071 2.810 1.00 89.81 82 ARG A N 1
ATOM 645 C CA . ARG A 1 82 ? 5.738 -0.758 1.558 1.00 89.81 82 ARG A CA 1
ATOM 646 C C . ARG A 1 82 ? 5.396 0.082 0.332 1.00 89.81 82 ARG A C 1
ATOM 648 O O . ARG A 1 82 ? 6.193 0.130 -0.597 1.00 89.81 82 ARG A O 1
ATOM 655 N N . LEU A 1 83 ? 4.242 0.748 0.316 1.00 93.19 83 LEU A N 1
ATOM 656 C CA . LEU A 1 83 ? 3.832 1.599 -0.805 1.00 93.19 83 LEU A CA 1
ATOM 657 C C . LEU A 1 83 ? 4.773 2.800 -0.966 1.00 93.19 83 LEU A C 1
ATOM 659 O O . LEU A 1 83 ? 5.229 3.066 -2.077 1.00 93.19 83 LEU A O 1
ATOM 663 N N . LEU A 1 84 ? 5.103 3.487 0.132 1.00 89.25 84 LEU A N 1
ATOM 664 C CA . LEU A 1 84 ? 6.002 4.643 0.116 1.00 89.25 84 LEU A CA 1
ATOM 665 C C . LEU A 1 84 ? 7.427 4.243 -0.274 1.00 89.25 84 LEU A C 1
ATOM 667 O O . LEU A 1 84 ? 7.996 4.872 -1.165 1.00 89.25 84 LEU A O 1
ATOM 671 N N . TRP A 1 85 ? 7.969 3.163 0.308 1.00 86.56 85 TRP A N 1
ATOM 672 C CA . TRP A 1 85 ? 9.257 2.597 -0.113 1.00 86.56 85 TRP A CA 1
ATOM 673 C C . TRP A 1 85 ? 9.256 2.342 -1.620 1.00 86.56 85 TRP A C 1
ATOM 675 O O . TRP A 1 85 ? 10.111 2.831 -2.357 1.00 86.56 85 TRP A O 1
ATOM 685 N N . THR A 1 86 ? 8.262 1.595 -2.099 1.00 88.81 86 THR A N 1
ATOM 686 C CA . THR A 1 86 ? 8.177 1.221 -3.506 1.00 88.81 86 THR A CA 1
ATOM 687 C C . THR A 1 86 ? 8.084 2.452 -4.408 1.00 88.81 86 THR A C 1
ATOM 689 O O . THR A 1 86 ? 8.758 2.497 -5.435 1.00 88.81 86 THR A O 1
ATOM 692 N N . TYR A 1 87 ? 7.324 3.479 -4.021 1.00 88.62 87 TYR A N 1
ATOM 693 C CA . TYR A 1 87 ? 7.233 4.733 -4.769 1.00 88.62 87 TYR A CA 1
ATOM 694 C C . TYR A 1 87 ? 8.574 5.478 -4.839 1.00 88.62 87 TYR A C 1
ATOM 696 O O . TYR A 1 87 ? 8.997 5.869 -5.930 1.00 88.62 87 TYR A O 1
ATOM 704 N N . ILE A 1 88 ? 9.270 5.616 -3.705 1.00 83.81 88 ILE A N 1
ATOM 705 C CA . ILE A 1 88 ? 10.572 6.296 -3.611 1.00 83.81 88 ILE A CA 1
ATOM 706 C C . ILE A 1 88 ? 11.640 5.572 -4.443 1.00 83.81 88 ILE A C 1
ATOM 708 O O . ILE A 1 88 ? 12.473 6.213 -5.086 1.00 83.81 88 ILE A O 1
ATOM 712 N N . TYR A 1 89 ? 11.629 4.237 -4.450 1.00 80.56 89 TYR A N 1
ATOM 713 C CA . TYR A 1 89 ? 12.682 3.441 -5.087 1.00 80.56 89 TYR A CA 1
ATOM 714 C C . TYR A 1 89 ? 12.417 3.068 -6.547 1.00 80.56 89 TYR A C 1
ATOM 716 O O . TYR A 1 89 ? 13.362 2.689 -7.241 1.00 80.56 89 TYR A O 1
ATOM 724 N N . ARG A 1 90 ? 11.182 3.199 -7.045 1.00 80.06 90 ARG A N 1
ATOM 725 C CA . ARG A 1 90 ? 10.836 2.907 -8.451 1.00 80.06 90 ARG A CA 1
ATOM 726 C C . ARG A 1 90 ? 10.911 4.114 -9.391 1.00 80.06 90 ARG A C 1
ATOM 728 O O . ARG A 1 90 ? 10.556 3.989 -10.561 1.00 80.06 90 ARG A O 1
ATOM 735 N N . GLY A 1 91 ? 11.345 5.277 -8.907 1.00 63.91 91 GLY A N 1
ATOM 736 C CA . GLY A 1 91 ? 11.265 6.532 -9.651 1.00 63.91 91 GLY A CA 1
ATOM 737 C C . GLY A 1 91 ? 12.577 7.027 -10.262 1.00 63.91 91 GLY A C 1
ATOM 738 O O . GLY A 1 91 ? 13.494 7.380 -9.535 1.00 63.91 91 GLY A O 1
ATOM 739 N N . ASN A 1 92 ? 12.556 7.214 -11.588 1.00 65.31 92 ASN A N 1
ATOM 740 C CA . ASN A 1 92 ? 13.356 8.189 -12.351 1.00 65.31 92 ASN A CA 1
ATOM 741 C C . ASN A 1 92 ? 12.674 9.582 -12.361 1.00 65.31 92 ASN A C 1
ATOM 743 O O . ASN A 1 92 ? 12.732 10.309 -13.351 1.00 65.31 92 ASN A O 1
ATOM 747 N N . LYS A 1 93 ? 11.916 9.924 -11.308 1.00 72.94 93 LYS A N 1
ATOM 748 C CA . LYS A 1 93 ? 11.180 11.195 -11.227 1.00 72.94 93 LYS A CA 1
ATOM 749 C C . LYS A 1 93 ? 12.047 12.274 -10.577 1.00 72.94 93 LYS A C 1
ATOM 751 O O . LYS A 1 93 ? 12.817 11.945 -9.675 1.00 72.94 93 LYS A O 1
ATOM 756 N N . PRO A 1 94 ? 11.872 13.554 -10.951 1.00 80.62 94 PRO A N 1
ATOM 757 C CA . PRO A 1 94 ? 12.520 14.652 -10.248 1.00 80.62 94 PRO A CA 1
ATOM 758 C C . PRO A 1 94 ? 12.189 14.613 -8.755 1.00 80.62 94 PRO A C 1
ATOM 760 O O . PRO A 1 94 ? 11.029 14.412 -8.377 1.00 80.62 94 PRO A O 1
ATOM 763 N N . VAL A 1 95 ? 13.195 14.869 -7.916 1.00 76.94 95 VAL A N 1
ATOM 764 C CA . VAL A 1 95 ? 13.081 14.872 -6.447 1.00 76.94 95 VAL A CA 1
ATOM 765 C C . VAL A 1 95 ? 11.900 15.729 -5.977 1.00 76.94 95 VAL A C 1
ATOM 767 O O . VAL A 1 95 ? 11.119 15.298 -5.134 1.00 76.94 95 VAL A O 1
ATOM 770 N N . SER A 1 96 ? 11.685 16.891 -6.598 1.00 78.50 96 SER A N 1
ATOM 771 C CA . SER A 1 96 ? 10.571 17.799 -6.293 1.00 78.50 96 SER A CA 1
ATOM 772 C C . SER A 1 96 ? 9.183 17.163 -6.454 1.00 78.50 96 SER A C 1
ATOM 774 O O . SER A 1 96 ? 8.280 17.428 -5.660 1.00 78.50 96 SER A O 1
ATOM 776 N N . THR A 1 97 ? 8.999 16.295 -7.453 1.00 83.00 97 THR A N 1
ATOM 777 C CA . THR A 1 97 ? 7.728 15.588 -7.687 1.00 83.00 97 THR A CA 1
ATOM 778 C C . THR A 1 97 ? 7.524 14.485 -6.655 1.00 83.00 97 THR A C 1
ATOM 780 O O . THR A 1 97 ? 6.412 14.291 -6.158 1.00 83.00 97 THR A O 1
ATOM 783 N N . THR A 1 98 ? 8.599 13.776 -6.309 1.00 81.69 98 THR A N 1
ATOM 784 C CA . THR A 1 98 ? 8.580 12.751 -5.264 1.00 81.69 98 THR A CA 1
ATOM 785 C C . THR A 1 98 ? 8.221 13.371 -3.917 1.00 81.69 98 THR A C 1
ATOM 787 O O . THR A 1 98 ? 7.274 12.913 -3.282 1.00 81.69 98 THR A O 1
ATOM 790 N N . LEU A 1 99 ? 8.885 14.464 -3.530 1.00 78.62 99 LEU A N 1
ATOM 791 C CA . LEU A 1 99 ? 8.632 15.163 -2.268 1.00 78.62 99 LEU A CA 1
ATOM 792 C C . LEU A 1 99 ? 7.196 15.682 -2.159 1.00 78.62 99 LEU A C 1
ATOM 794 O O . LEU A 1 99 ? 6.559 15.462 -1.135 1.00 78.62 99 LEU A O 1
ATOM 798 N N . ARG A 1 100 ? 6.641 16.281 -3.220 1.00 83.12 100 ARG A N 1
ATOM 799 C CA . ARG A 1 100 ? 5.247 16.762 -3.207 1.00 83.12 100 ARG A CA 1
ATOM 800 C C . ARG A 1 100 ? 4.238 15.630 -2.979 1.00 83.12 100 ARG A C 1
ATOM 802 O O . ARG A 1 100 ? 3.273 15.798 -2.237 1.00 83.12 100 ARG A O 1
ATOM 809 N N . ALA A 1 101 ? 4.455 14.472 -3.607 1.00 84.56 101 ALA A N 1
ATOM 810 C CA . ALA A 1 101 ? 3.597 13.306 -3.407 1.00 84.56 101 ALA A CA 1
ATOM 811 C C . ALA A 1 101 ? 3.705 12.766 -1.970 1.00 84.56 101 ALA A C 1
ATOM 813 O O . ALA A 1 101 ? 2.686 12.457 -1.351 1.00 84.56 101 ALA A O 1
ATOM 814 N N . LEU A 1 102 ? 4.923 12.703 -1.422 1.00 83.50 102 LEU A N 1
ATOM 815 C CA . LEU A 1 102 ? 5.159 12.280 -0.041 1.00 83.50 102 LEU A CA 1
ATOM 816 C C . LEU A 1 102 ? 4.539 13.246 0.969 1.00 83.50 102 LEU A C 1
ATOM 818 O O . LEU A 1 102 ? 3.899 12.798 1.914 1.00 83.50 102 LEU A O 1
ATOM 822 N N . GLU A 1 103 ? 4.652 14.553 0.746 1.00 80.75 103 GLU A N 1
ATOM 823 C CA . GLU A 1 103 ? 4.027 15.568 1.596 1.00 80.75 103 GLU A CA 1
ATOM 824 C C . GLU A 1 103 ? 2.501 15.385 1.648 1.00 80.75 103 GLU A C 1
ATOM 826 O O . GLU A 1 103 ? 1.903 15.410 2.724 1.00 80.75 103 GLU A O 1
ATOM 831 N N . SER A 1 104 ? 1.869 15.121 0.498 1.00 86.31 104 SER A N 1
ATOM 832 C CA . SER A 1 104 ? 0.437 14.804 0.431 1.00 86.31 104 SER A CA 1
ATOM 833 C C . SER A 1 104 ? 0.092 13.536 1.217 1.00 86.31 104 SER A C 1
ATOM 835 O O . SER A 1 104 ? -0.912 13.504 1.929 1.00 86.31 104 SER A O 1
ATOM 837 N N . CYS A 1 105 ? 0.927 12.497 1.122 1.00 87.88 105 CYS A N 1
ATOM 838 C CA . CYS A 1 105 ? 0.740 11.257 1.875 1.00 87.88 105 CYS A CA 1
ATOM 839 C C . CYS A 1 105 ? 0.853 11.503 3.387 1.00 87.88 105 CYS A C 1
ATOM 841 O O . CYS A 1 105 ? 0.002 11.050 4.151 1.00 87.88 105 CYS A O 1
ATOM 843 N N . ILE A 1 106 ? 1.857 12.268 3.821 1.00 81.19 106 ILE A N 1
ATOM 844 C CA . ILE A 1 106 ? 2.084 12.594 5.235 1.00 81.19 106 ILE A CA 1
ATOM 845 C C . ILE A 1 106 ? 0.902 13.377 5.807 1.00 81.19 106 ILE A C 1
ATOM 847 O O . ILE A 1 106 ? 0.407 13.012 6.870 1.00 81.19 106 ILE A O 1
ATOM 851 N N . LYS A 1 107 ? 0.390 14.387 5.091 1.00 81.38 107 LYS A N 1
ATOM 852 C CA . LYS A 1 107 ? -0.801 15.153 5.513 1.00 81.38 107 LYS A CA 1
ATOM 853 C C . LYS A 1 107 ? -2.051 14.278 5.664 1.00 81.38 107 LYS A C 1
ATOM 855 O O . LYS A 1 107 ? -2.901 14.568 6.500 1.00 81.38 107 LYS A O 1
ATOM 860 N N . SER A 1 108 ? -2.160 13.217 4.863 1.00 83.31 108 SER A N 1
ATOM 861 C CA . SER A 1 108 ? -3.266 12.252 4.927 1.00 83.31 108 SER A CA 1
ATOM 862 C C . SER A 1 108 ? -3.163 11.326 6.148 1.00 83.31 108 SER A C 1
ATOM 864 O O . SER A 1 108 ? -4.170 11.004 6.778 1.00 83.31 108 SER A O 1
ATOM 866 N N . ILE A 1 109 ? -1.939 10.941 6.526 1.00 79.25 109 ILE A N 1
ATOM 867 C CA . ILE A 1 109 ? -1.671 10.096 7.698 1.00 79.25 109 ILE A CA 1
ATOM 868 C C . ILE A 1 109 ? -1.778 10.918 8.991 1.00 79.25 109 ILE A C 1
ATOM 870 O O . ILE A 1 109 ? -2.412 10.483 9.948 1.00 79.25 109 ILE A O 1
ATOM 874 N N . ILE A 1 110 ? -1.183 12.112 9.017 1.00 73.69 110 ILE A N 1
ATOM 875 C CA . ILE A 1 110 ? -1.092 12.993 10.184 1.00 73.69 110 ILE A CA 1
ATOM 876 C C . ILE A 1 110 ? -1.891 14.272 9.891 1.00 73.69 110 ILE A C 1
ATOM 878 O O . ILE A 1 110 ? -1.324 15.264 9.423 1.00 73.69 110 ILE A O 1
ATOM 882 N N . PRO A 1 111 ? -3.213 14.285 10.133 1.00 64.44 111 PRO A N 1
ATOM 883 C CA . PRO A 1 111 ? -3.993 15.500 9.966 1.00 64.44 111 PRO A CA 1
ATOM 884 C C . PRO A 1 111 ? -3.529 16.568 10.977 1.00 64.44 111 PRO A C 1
ATOM 886 O O . PRO A 1 111 ? -3.331 16.256 12.154 1.00 64.44 111 PRO A O 1
ATOM 889 N N . PRO A 1 112 ? -3.404 17.842 10.561 1.00 55.88 112 PRO A N 1
ATOM 890 C CA . PRO A 1 112 ? -2.741 18.901 11.335 1.00 55.88 112 PRO A CA 1
ATOM 891 C C . PRO A 1 112 ? -3.358 19.165 12.717 1.00 55.88 112 PRO A C 1
ATOM 893 O O . PRO A 1 112 ? -2.663 19.603 13.625 1.00 55.88 112 PRO A O 1
ATOM 896 N N . ASN A 1 113 ? -4.641 18.843 12.903 1.00 57.28 113 ASN A N 1
ATOM 897 C CA . ASN A 1 113 ? -5.373 19.079 14.151 1.00 57.28 113 ASN A CA 1
ATOM 898 C C . ASN A 1 113 ? -5.628 17.797 14.964 1.00 57.28 113 ASN A C 1
ATOM 900 O O . ASN A 1 113 ? -6.440 17.808 15.891 1.00 57.28 113 ASN A O 1
ATOM 904 N N . ARG A 1 114 ? -5.009 16.663 14.602 1.00 57.81 114 ARG A N 1
ATOM 905 C CA . ARG A 1 114 ? -5.231 15.385 15.295 1.00 57.81 114 ARG A CA 1
ATOM 906 C C . ARG A 1 114 ? -3.979 14.499 15.242 1.00 57.81 114 ARG A C 1
ATOM 908 O O . ARG A 1 114 ? -3.835 13.716 14.303 1.00 57.81 114 ARG A O 1
ATOM 915 N N . PRO A 1 115 ? -3.076 14.592 16.233 1.00 56.88 115 PRO A N 1
ATOM 916 C CA . PRO A 1 115 ? -1.920 13.706 16.282 1.00 56.88 115 PRO A CA 1
ATOM 917 C C . PRO A 1 115 ? -2.384 12.249 16.415 1.00 56.88 115 PRO A C 1
ATOM 919 O O . PRO A 1 115 ? -3.308 11.947 17.177 1.00 56.88 115 PRO A O 1
ATOM 922 N N . ILE A 1 116 ? -1.760 11.338 15.663 1.00 56.81 116 ILE A N 1
ATOM 923 C CA . ILE A 1 116 ? -1.988 9.899 15.829 1.00 56.81 116 ILE A CA 1
ATOM 924 C C . ILE A 1 116 ? -1.485 9.509 17.221 1.00 56.81 116 ILE A C 1
ATOM 926 O O . ILE A 1 116 ? -0.305 9.663 17.526 1.00 56.81 116 ILE A O 1
ATOM 930 N N . GLN A 1 117 ? -2.375 8.978 18.060 1.00 57.28 117 GLN A N 1
ATOM 931 C CA . GLN A 1 117 ? -1.991 8.359 19.326 1.00 57.28 117 GLN A CA 1
ATOM 932 C C . GLN A 1 117 ? -1.428 6.962 19.038 1.00 57.28 117 GLN A C 1
ATOM 934 O O . GLN A 1 117 ? -2.184 6.000 18.859 1.00 57.28 117 GLN A O 1
ATOM 939 N N . LEU A 1 118 ? -0.101 6.881 18.941 1.00 56.06 118 LEU A N 1
ATOM 940 C CA . LEU A 1 118 ? 0.633 5.620 18.863 1.00 56.06 118 LEU A CA 1
ATOM 941 C C . LEU A 1 118 ? 0.596 4.948 20.238 1.00 56.06 118 LEU A C 1
ATOM 943 O O . LEU A 1 118 ? 0.899 5.583 21.251 1.00 56.06 118 LEU A O 1
ATOM 947 N N . THR A 1 119 ? 0.193 3.682 20.292 1.00 56.97 119 THR A N 1
ATOM 948 C CA . THR A 1 119 ? 0.309 2.888 21.525 1.00 56.97 119 THR A CA 1
ATOM 949 C C . THR A 1 119 ? 1.704 2.252 21.607 1.00 56.97 119 THR A C 1
ATOM 951 O O . THR A 1 119 ? 2.243 1.916 20.559 1.00 56.97 119 THR A O 1
ATOM 954 N N . PRO A 1 120 ? 2.289 2.032 22.801 1.00 52.56 120 PRO A N 1
ATOM 955 C CA . PRO A 1 120 ? 3.650 1.488 22.949 1.00 52.56 120 PRO A CA 1
ATOM 956 C C . PRO A 1 120 ? 3.898 0.131 22.269 1.00 52.56 120 PRO A C 1
ATOM 958 O O . PRO A 1 120 ? 5.037 -0.198 21.966 1.00 52.56 120 PRO A O 1
ATOM 961 N N . GLU A 1 121 ? 2.842 -0.647 22.017 1.00 55.41 121 GLU A N 1
ATOM 962 C CA . GLU A 1 121 ? 2.920 -1.936 21.311 1.00 55.41 121 GLU A CA 1
ATOM 963 C C . GLU A 1 121 ? 2.910 -1.815 19.779 1.00 55.41 121 GLU A C 1
ATOM 965 O O . GLU A 1 121 ? 3.053 -2.8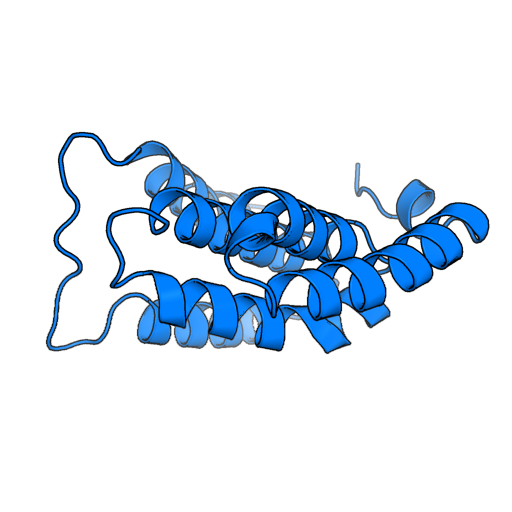08 19.065 1.00 55.41 121 GLU A O 1
ATOM 970 N N . GLU A 1 122 ? 2.723 -0.609 19.242 1.00 56.81 122 GLU A N 1
ATOM 971 C CA . GLU A 1 122 ? 2.804 -0.371 17.804 1.00 56.81 122 GLU A CA 1
ATOM 972 C C . GLU A 1 122 ? 4.266 -0.145 17.424 1.00 56.81 122 GLU A C 1
ATOM 974 O O . GLU A 1 122 ? 4.899 0.727 18.022 1.00 56.81 122 GLU A O 1
ATOM 979 N N . PRO A 1 123 ? 4.827 -0.885 16.446 1.00 55.75 123 PRO A N 1
ATOM 980 C CA . PRO A 1 123 ? 6.250 -0.797 16.152 1.00 55.75 123 PRO A CA 1
ATOM 981 C C . PRO A 1 123 ? 6.602 0.612 15.657 1.00 55.75 123 PRO A C 1
ATOM 983 O O . PRO A 1 123 ? 6.382 0.949 14.489 1.00 55.75 123 PRO A O 1
ATOM 986 N N . LEU A 1 124 ? 7.171 1.431 16.548 1.00 54.53 124 LEU A N 1
ATOM 987 C CA . LEU A 1 124 ? 7.819 2.713 16.243 1.00 54.53 124 LEU A CA 1
ATOM 988 C C . LEU A 1 124 ? 8.866 2.559 15.131 1.00 54.53 124 LEU A C 1
ATOM 990 O O . LEU A 1 124 ? 9.094 3.489 14.357 1.00 54.53 124 LEU A O 1
ATOM 994 N N . ASP A 1 125 ? 9.409 1.352 14.992 1.00 52.97 125 ASP A N 1
ATOM 995 C CA . ASP A 1 125 ? 10.335 0.940 13.946 1.00 52.97 125 ASP A CA 1
ATOM 996 C C . ASP A 1 125 ? 9.817 1.236 12.534 1.00 52.97 125 ASP A C 1
ATOM 998 O O . ASP A 1 125 ? 10.599 1.640 11.686 1.00 52.97 125 ASP A O 1
ATOM 1002 N N . LEU A 1 126 ? 8.510 1.122 12.257 1.00 52.94 126 LEU A N 1
ATOM 1003 C CA . LEU A 1 126 ? 7.953 1.387 10.917 1.00 52.94 126 LEU A CA 1
ATOM 1004 C C . LEU A 1 126 ? 8.017 2.876 10.537 1.00 52.94 126 LEU A C 1
ATOM 1006 O O . LEU A 1 126 ? 8.299 3.213 9.386 1.00 52.94 126 LEU A O 1
ATOM 1010 N N . PHE A 1 127 ? 7.801 3.768 11.506 1.00 56.84 127 PHE A N 1
ATOM 1011 C CA . PHE A 1 127 ? 7.926 5.215 11.315 1.00 56.84 127 PHE A CA 1
ATOM 1012 C C . PHE A 1 127 ? 9.390 5.648 11.238 1.00 56.84 127 PHE A C 1
ATOM 101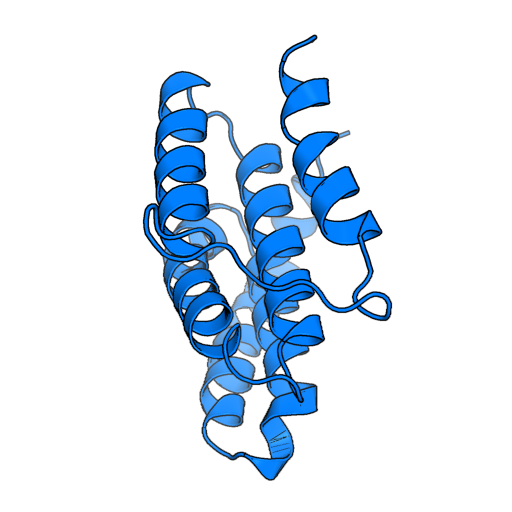4 O O . PHE A 1 127 ? 9.739 6.443 10.364 1.00 56.84 127 PHE A O 1
ATOM 1021 N N . VAL A 1 128 ? 10.249 5.095 12.101 1.00 58.66 128 VAL A N 1
ATOM 1022 C CA . VAL A 1 128 ? 11.701 5.321 12.051 1.00 58.66 128 VAL A CA 1
ATOM 1023 C C . VAL A 1 128 ? 12.264 4.839 10.715 1.00 58.66 128 VAL A C 1
ATOM 1025 O O . VAL A 1 128 ? 13.048 5.555 10.101 1.00 58.66 128 VAL A O 1
ATOM 1028 N N . TYR A 1 129 ? 11.790 3.705 10.194 1.00 54.47 129 TYR A N 1
ATOM 1029 C CA . TYR A 1 129 ? 12.209 3.184 8.897 1.00 54.47 129 TYR A CA 1
ATOM 1030 C C . TYR A 1 129 ? 11.756 4.089 7.747 1.00 54.47 129 TYR A C 1
ATOM 1032 O O . TYR A 1 129 ? 12.593 4.441 6.922 1.00 54.47 129 TYR A O 1
ATOM 1040 N N . ILE A 1 130 ? 10.487 4.539 7.710 1.00 58.44 130 ILE A N 1
ATOM 1041 C CA . ILE A 1 130 ? 10.011 5.519 6.706 1.00 58.44 130 ILE A CA 1
ATOM 1042 C C . ILE A 1 130 ? 10.828 6.815 6.756 1.00 58.44 130 ILE A C 1
ATOM 1044 O O . ILE A 1 130 ? 11.129 7.365 5.698 1.00 58.44 130 ILE A O 1
ATOM 1048 N N . LEU A 1 131 ? 11.184 7.300 7.951 1.00 58.97 131 LEU A N 1
ATOM 1049 C CA . LEU A 1 131 ? 11.993 8.507 8.126 1.00 58.97 131 LEU A CA 1
ATOM 1050 C C . LEU A 1 131 ? 13.431 8.293 7.639 1.00 58.97 131 LEU A C 1
ATOM 1052 O O . LEU A 1 131 ? 13.938 9.113 6.876 1.00 58.97 131 LEU A O 1
ATOM 1056 N N . GLN A 1 132 ? 14.060 7.178 8.015 1.00 58.69 132 GLN A N 1
ATOM 1057 C CA . GLN A 1 132 ? 15.453 6.855 7.702 1.00 58.69 132 GLN A CA 1
ATOM 1058 C C . GLN A 1 132 ? 15.665 6.702 6.189 1.00 58.69 132 GLN A C 1
ATOM 1060 O O . GLN A 1 132 ? 16.368 7.502 5.595 1.00 58.69 132 GLN A O 1
ATOM 1065 N N . LEU A 1 133 ? 14.933 5.803 5.538 1.00 53.00 133 LEU A N 1
ATOM 1066 C CA . LEU A 1 133 ? 13.937 6.235 4.563 1.00 53.00 133 LEU A CA 1
ATOM 1067 C C . LEU A 1 133 ? 14.214 7.333 3.546 1.00 53.00 133 LEU A C 1
ATOM 1069 O O . LEU A 1 133 ? 15.074 7.303 2.663 1.00 53.00 133 LEU A O 1
ATOM 1073 N N . THR A 1 134 ? 13.310 8.292 3.685 1.00 54.22 134 THR A N 1
ATOM 1074 C CA . THR A 1 134 ? 13.322 9.602 3.069 1.00 54.22 134 THR A CA 1
ATOM 1075 C C . THR A 1 134 ? 14.624 10.356 3.326 1.00 54.22 134 THR A C 1
ATOM 1077 O O . THR A 1 134 ? 15.089 11.030 2.414 1.00 54.22 134 THR A O 1
ATOM 1080 N N . CYS A 1 135 ? 15.248 10.225 4.501 1.00 53.84 135 CYS A N 1
ATOM 1081 C CA . CYS A 1 135 ? 16.468 10.959 4.848 1.00 53.84 135 CYS A CA 1
ATOM 1082 C C . CYS A 1 135 ? 17.729 10.424 4.144 1.00 53.84 135 CYS A C 1
ATOM 1084 O O . CYS A 1 135 ? 18.548 11.216 3.695 1.00 53.84 135 CYS A O 1
ATOM 1086 N N . SER A 1 136 ? 17.895 9.111 3.976 1.00 53.09 136 SER A N 1
ATOM 1087 C CA . SER A 1 136 ? 19.069 8.514 3.318 1.00 53.09 136 SER A CA 1
ATOM 1088 C C . SER A 1 136 ? 19.088 8.748 1.806 1.00 53.09 136 SER A C 1
ATOM 1090 O O . SER A 1 136 ? 20.154 8.777 1.208 1.00 53.09 136 SER A O 1
ATOM 1092 N N . ARG A 1 137 ? 17.929 8.984 1.180 1.00 49.12 137 ARG A N 1
ATOM 1093 C CA . ARG A 1 137 ? 17.816 9.396 -0.232 1.00 49.12 137 ARG A CA 1
ATOM 1094 C C . ARG A 1 137 ? 18.198 10.862 -0.487 1.00 49.12 137 ARG A C 1
ATOM 1096 O O . ARG A 1 137 ? 18.283 11.244 -1.647 1.00 49.12 137 ARG A O 1
ATOM 1103 N N . HIS A 1 138 ? 18.394 11.668 0.560 1.00 46.44 138 HIS A N 1
ATOM 1104 C CA . HIS A 1 138 ? 18.800 13.076 0.463 1.00 46.44 138 HIS A CA 1
ATOM 1105 C C . HIS A 1 138 ? 20.325 13.292 0.471 1.00 46.44 138 HIS A C 1
ATOM 1107 O O . HIS A 1 138 ? 20.752 14.422 0.248 1.00 46.44 138 HIS A O 1
ATOM 1113 N N . PHE A 1 139 ? 21.125 12.250 0.729 1.00 40.66 139 PHE A N 1
ATOM 1114 C CA . PHE A 1 139 ? 22.584 12.353 0.887 1.00 40.66 139 PHE A CA 1
ATOM 1115 C C . PHE A 1 139 ? 23.411 11.683 -0.227 1.00 40.66 139 PHE A C 1
ATOM 1117 O O . PHE A 1 139 ? 24.633 11.680 -0.114 1.00 40.66 139 PHE A O 1
ATOM 1124 N N . ASP A 1 140 ? 22.772 11.189 -1.294 1.00 37.31 140 ASP A N 1
ATOM 1125 C CA . ASP A 1 140 ? 23.436 10.697 -2.517 1.00 37.31 140 ASP A CA 1
ATOM 1126 C C . ASP A 1 140 ? 23.066 11.557 -3.736 1.00 37.31 140 ASP A C 1
ATOM 1128 O O . ASP A 1 140 ? 21.853 11.831 -3.920 1.00 37.31 140 ASP A O 1
#

Foldseek 3Di:
DAPQPPQPDPVNQVVLVVQQVVLVVQCVDVVCVVVSLVSNLVSLLSHHPVSVVVCLVVNLVVLLVCCVPPVCVLVSLVSNLSSLLSLVRNDPDPPVVNVVVVVVSVCSNQPPVDGRDDDPPRPPVSVVCVVVVVVVVVPD

=== Feature glossary ===
The features interleaved in this record are:

— What the protein is —

Sequence gives the chain of amino acids in standard one-letter code (A=alanine, C=cysteine, …, Y=tyrosine), read N→C. It is the only feature that is directly encoded by the gene; all structural features are derived from the folded form of this sequence.

Database cross-references. InterPro integrates a dozen domain/family signature databases into unified entries with residue-range hits. GO terms attach function/process/location labels with evidence codes. CATH codes position the fold in a four-level structural taxonomy. Organism is the NCBI-taxonomy species name.

— Where its atoms are —

Atomic coordinates in PDBx/mmCIF format — the same representation the Protein Data Bank distributes. Each line of the _atom_site loop places one backbone atom in Cartesian space (units: ångströms, origin: arbitrary).

The six renders are orthographic views along the three Cartesian axes in both directions. Representation (cartoon, sticks, or surface) and color scheme (sequence-rainbow or by-chain) vary across proteins so the training set covers all the common visualization conventions.

— Local backbone conformation —

Eight-state secondary structure (DSSP): H is the canonical α-helix, G the tighter 3₁₀-helix, I the wider π-helix; E/B are β-structure, T and S are turns and bends, and '-' is everything else. DSSP derives these from the pattern of main-chain N–H···O=C hydrogen bonds, not from the sequence.

P-SEA three-state annotation labels each residue as helix, strand, or coil based purely on the geometry of the Cα trace. It serves as a fallback when the full backbone (and thus DSSP) is unavailable.

The φ/ψ torsion pair specifies the backbone conformation at each residue. φ rotates about the N–Cα bond, ψ about the Cα–C bond. Steric clashes forbid most of the (φ, ψ) plane — the allowed regions (α-helix basin, β-sheet basin, left-handed helix) are the Ramachandran-allowed regions.

— Global shape and packing —

The geometric summary reports three shape descriptors. Rg (radius of gyration) measures how spread 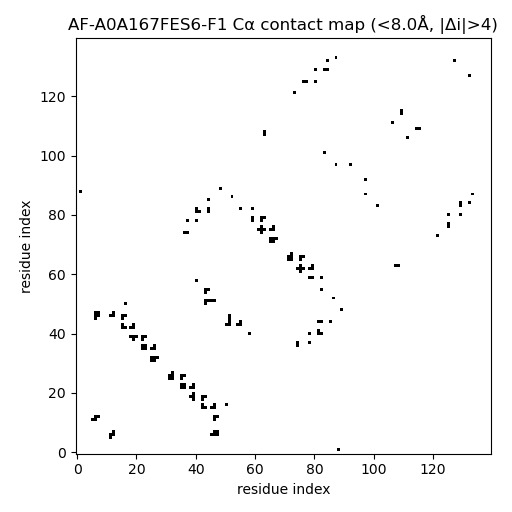out the Cα atoms are about their centre of mass; compact globular proteins have small Rg, elongated or unfolded ones large. Cα contacts (<8 Å, |i−j|>4) count long-range residue pairs in spatial proximity — high for tightly packed folds, near zero for rods or random coil. The bounding-box extents give the protein's footprint along x, y, z in Å.

Solvent-accessible surface area (SASA) is the area in Å² traced out by the centre of a 1.4 Å probe sphere (a water molecule) rolled over the protein's van der Waals surface (Shrake–Rupley / Lee–Richards construction). Buried residues have near-zero SASA; fully exposed residues can exceed 200 Å². The total SASA scales roughly with the number of surface residues.

The contact map is a binary N×N matrix image: pixel (i, j) is dark where Cα_i and Cα_j are within 8 Å and |i−j|>4. Because the |i−j|>4 filter removes local helical contacts, off-diagonal stripes parallel to the main diagonal indicate parallel β-sheets; stripes perpendicular to it indicate antiparallel β-sheets. The Ramachandran plot scatters every residue's (φ, ψ) pair against the sterically allowed regio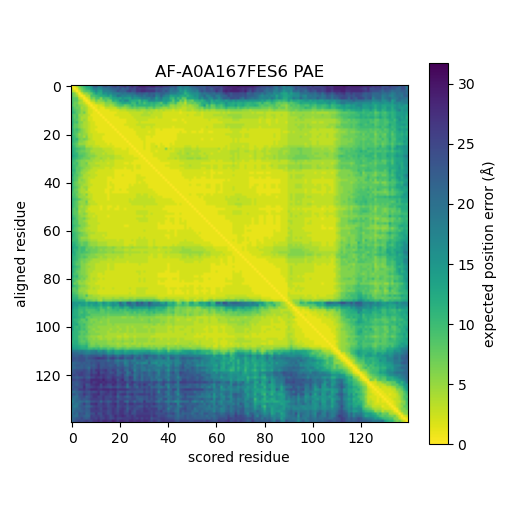ns. The PAE heatmap renders the predicted-aligned-error matrix.

— Structural neighborhood —

3Di is Foldseek's structural alphabet. Each residue is assigned one of twenty discrete states based on how its Cα sits relative to its spatial (not sequential) neighbors. Aligning 3Di strings finds structural homologs roughly as well as full 3D superposition, but orders of magnitude faster.

Nearest PDB neighbors are the top structural matches found by Foldseek when searching this structure against the entire Protein Data Bank. Each hit reports a TM-score (0 to 1; >0.5 almost always implies the same fold) and an E-value. These are *structural* homologs — they may share no detectable sequence similarity.

— Confidence and disorder —

For 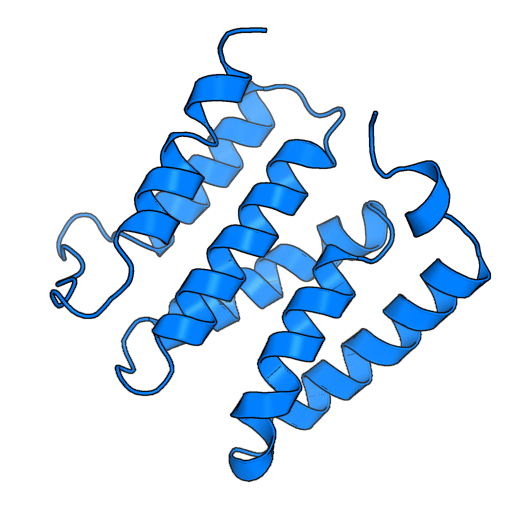AlphaFold models, the B-factor field carries pLDDT — the model's own estimate of local accuracy on a 0–100 scale. Regions with pLDDT<50 should be treated as essentially unmodeled; they often correspond to intrinsically disordered segments.

Crystallographic B-factors measure how much each atom's electron density is smeared out, in Å². They rise in mobile loops and surface residues and fall in the buried interior. In AlphaFold models this column is repurposed to hold pLDDT instead.

Predicted aligned error is AlphaFold's pairwise confidence. Unlike pLDDT (per-residue), PAE is per-residue-pair and captures whether two parts of the structure are correctly placed relative to each other. Units are ångströms of expected positional error.